Protein AF-G2E8F0-F1 (afdb_monomer)

Mean predicted aligned error: 9.54 Å

Sequence (64 aa):
MAQGIPCPLCASASRVLETRMANDVVLRRRRECTVCRFRFSTLERIISPARFRVDWDPLAQKAS

Nearest PDB structures (foldseek):
  4nnd-assembly3_D  TM=6.895E-01  e=3.425E-01  Homo sapiens
  4gfu-assembly1_A  TM=6.908E-01  e=3.425E-01  Homo sapiens
  8qzv-assembly1_A  TM=8.110E-01  e=1.051E+00  Trichomonas vaginalis
  3d5v-assembly1_A  TM=6.317E-01  e=9.296E+00  Danio rerio

Solvent-accessible surface area (backbone atoms only — not comparable to full-atom values): 4247 Å² total; per-residue (Å²): 131,86,92,55,70,54,29,93,87,76,65,42,61,39,44,79,76,46,78,46,74,76,50,101,48,31,40,36,34,36,31,32,24,78,80,82,61,54,71,50,74,48,81,47,70,66,79,74,68,97,74,76,81,70,87,78,59,84,70,72,80,73,78,127

Radius of gyration: 17.31 Å; Cα contacts (8 Å, |Δi|>4): 87; chains: 1; bounding box: 28×18×50 Å

Organism: NCBI:txid765913

Foldseek 3Di:
DDPADADPPPRAGKDFPDWDAPDPFKIKTWIAGPPPRDIDIDIDGHDDPPDPPPVPDPVVVPDD

Secondary structure (DSSP, 8-state):
----PPPTTT---EEEEEEEEEETTEEEEEEEETTT--EEEEEEE----TT------TTGGG--

Structure (mmCIF, N/CA/C/O backbone):
data_AF-G2E8F0-F1
#
_entry.id   AF-G2E8F0-F1
#
loop_
_atom_site.group_PDB
_atom_site.id
_atom_site.type_symbol
_atom_site.label_atom_id
_atom_site.label_alt_id
_atom_site.label_comp_id
_atom_site.label_asym_id
_atom_site.label_entity_id
_atom_site.label_seq_id
_atom_site.pdbx_PDB_ins_code
_atom_site.Cartn_x
_atom_site.Cartn_y
_atom_site.Cartn_z
_atom_site.occupancy
_atom_site.B_iso_or_equiv
_atom_site.auth_seq_id
_atom_site.auth_comp_id
_atom_site.auth_asym_id
_atom_site.auth_atom_id
_atom_site.pdbx_PDB_model_num
ATOM 1 N N . MET A 1 1 ? -12.397 -6.804 -4.273 1.00 41.31 1 MET A N 1
ATOM 2 C CA . MET A 1 1 ? -11.978 -6.903 -2.856 1.00 41.31 1 MET A CA 1
ATOM 3 C C . MET A 1 1 ? -10.757 -6.016 -2.662 1.00 41.31 1 MET A C 1
ATOM 5 O O . MET A 1 1 ? -9.886 -6.027 -3.523 1.00 41.31 1 MET A O 1
ATOM 9 N N . ALA A 1 2 ? -10.746 -5.155 -1.642 1.00 45.59 2 ALA A N 1
ATOM 10 C CA . ALA A 1 2 ? -9.762 -4.080 -1.510 1.00 45.59 2 ALA A CA 1
ATOM 11 C C . ALA A 1 2 ? -8.352 -4.633 -1.240 1.00 45.59 2 ALA A C 1
ATOM 13 O O . ALA A 1 2 ? -8.042 -5.034 -0.123 1.00 45.59 2 ALA A O 1
ATOM 14 N N . GLN A 1 3 ? -7.494 -4.630 -2.262 1.00 54.56 3 GLN A N 1
ATOM 15 C CA . GLN A 1 3 ? -6.071 -4.951 -2.132 1.00 54.56 3 GLN A CA 1
ATOM 16 C C .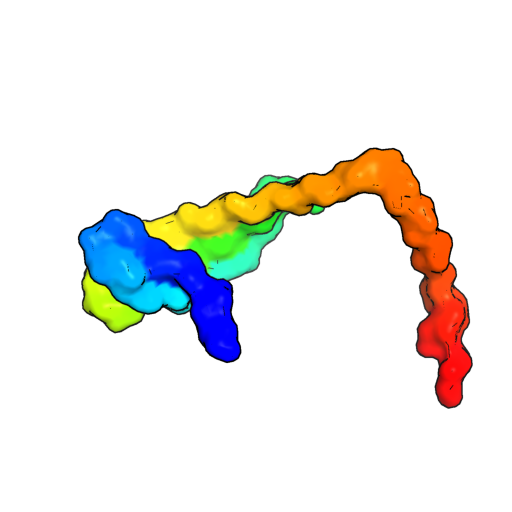 GLN A 1 3 ? -5.346 -3.749 -1.501 1.00 54.56 3 GLN A C 1
ATOM 18 O O . GLN A 1 3 ? -4.696 -2.950 -2.172 1.00 54.56 3 GLN A O 1
ATOM 23 N N . GLY A 1 4 ? -5.566 -3.543 -0.203 1.00 73.44 4 GLY A N 1
ATOM 24 C CA . GLY A 1 4 ? -4.954 -2.479 0.587 1.00 73.44 4 GLY A CA 1
ATOM 25 C C . GLY A 1 4 ? -3.898 -3.039 1.534 1.00 73.44 4 GLY A C 1
ATOM 26 O O . GLY A 1 4 ? -4.098 -4.086 2.137 1.00 73.44 4 GLY A O 1
ATOM 27 N N . ILE A 1 5 ? -2.781 -2.328 1.699 1.00 91.00 5 ILE A N 1
ATOM 28 C CA . ILE A 1 5 ? -1.763 -2.681 2.694 1.00 91.00 5 ILE A CA 1
ATOM 29 C C . ILE A 1 5 ? -2.336 -2.413 4.098 1.00 91.00 5 ILE A C 1
ATOM 31 O O . ILE A 1 5 ? -2.787 -1.286 4.343 1.00 91.00 5 ILE A O 1
ATOM 35 N N . PRO A 1 6 ? -2.355 -3.405 5.008 1.00 93.19 6 PRO A N 1
ATOM 36 C CA . PRO A 1 6 ? -2.890 -3.236 6.356 1.00 93.19 6 PRO A CA 1
ATOM 37 C C . PRO A 1 6 ? -2.016 -2.300 7.200 1.00 93.19 6 PRO A C 1
ATOM 39 O O . PRO A 1 6 ? -0.840 -2.073 6.913 1.00 93.19 6 PRO A O 1
ATOM 42 N N . CYS A 1 7 ? -2.604 -1.719 8.244 1.00 95.12 7 CYS A N 1
ATOM 43 C CA . CYS A 1 7 ? -1.889 -0.862 9.181 1.00 95.12 7 CYS A CA 1
ATOM 44 C C . CYS A 1 7 ? -0.816 -1.665 9.939 1.00 95.12 7 CYS A C 1
ATOM 46 O O . CYS A 1 7 ? -1.150 -2.695 10.522 1.00 95.12 7 CYS A O 1
ATOM 48 N N . PRO A 1 8 ? 0.434 -1.175 10.029 1.00 95.25 8 PRO A N 1
ATOM 49 C CA . PRO A 1 8 ? 1.505 -1.887 10.730 1.00 95.25 8 PRO A CA 1
ATOM 50 C C . PRO A 1 8 ? 1.331 -1.929 12.256 1.00 95.25 8 PRO A C 1
ATOM 52 O O . PRO A 1 8 ? 2.012 -2.706 12.912 1.00 95.25 8 PRO A O 1
ATOM 55 N N . LEU A 1 9 ? 0.445 -1.104 12.829 1.00 96.25 9 LEU A N 1
ATOM 56 C CA . LEU A 1 9 ? 0.216 -1.065 14.277 1.00 96.25 9 LEU A CA 1
ATOM 57 C C . LEU A 1 9 ? -0.951 -1.946 14.734 1.00 96.25 9 LEU A C 1
ATOM 59 O O . LEU A 1 9 ? -0.871 -2.556 15.790 1.00 96.25 9 LEU A O 1
ATOM 63 N N . CYS A 1 10 ? -2.048 -1.988 13.973 1.00 95.00 10 CYS A N 1
ATOM 64 C CA . CYS A 1 10 ? -3.284 -2.659 14.401 1.00 95.00 10 CYS A CA 1
ATOM 65 C C . CYS A 1 10 ? -3.888 -3.603 13.352 1.00 95.00 10 CYS A C 1
ATOM 67 O O . CYS A 1 10 ? -5.036 -4.015 13.499 1.00 95.00 10 CYS A O 1
ATOM 69 N N . ALA A 1 11 ? -3.171 -3.879 12.256 1.00 94.12 11 ALA A N 1
ATOM 70 C CA . ALA A 1 11 ? -3.585 -4.748 11.146 1.00 94.12 11 ALA A CA 1
ATOM 71 C C . ALA A 1 11 ? -4.908 -4.372 10.439 1.00 94.12 11 ALA A C 1
ATOM 73 O O . ALA A 1 11 ? -5.347 -5.060 9.522 1.00 94.12 11 ALA A O 1
ATOM 74 N N . SER A 1 12 ? -5.530 -3.252 10.814 1.00 95.12 12 SER A N 1
ATOM 75 C CA . SER A 1 12 ? -6.770 -2.765 10.208 1.00 95.12 12 SER A CA 1
ATOM 76 C C . SER A 1 12 ? -6.536 -2.181 8.812 1.00 95.12 12 SER A C 1
ATOM 78 O O . SER A 1 12 ? -5.405 -1.888 8.417 1.00 95.12 12 SER A O 1
ATOM 80 N N . ALA A 1 13 ? -7.617 -1.949 8.067 1.00 94.25 13 ALA A N 1
ATOM 81 C CA . ALA A 1 13 ? -7.545 -1.355 6.737 1.00 94.25 13 ALA A CA 1
ATOM 82 C C . ALA A 1 13 ? -6.890 0.044 6.740 1.00 94.25 13 ALA A C 1
ATOM 84 O O . ALA A 1 13 ? -6.968 0.815 7.705 1.00 94.25 13 ALA A O 1
ATOM 85 N N . SER A 1 14 ? -6.244 0.385 5.623 1.00 94.94 14 SER A N 1
ATOM 86 C CA . SER A 1 14 ? -5.690 1.716 5.375 1.00 94.94 14 SER A CA 1
ATOM 87 C C . SER A 1 14 ? -6.236 2.305 4.079 1.00 94.94 14 SER A C 1
ATOM 89 O O . SER A 1 14 ? -6.548 1.582 3.132 1.00 94.94 14 SER A O 1
ATOM 91 N N . ARG A 1 15 ? -6.326 3.635 4.032 1.00 93.94 15 ARG A N 1
ATOM 92 C CA . ARG A 1 15 ? -6.667 4.398 2.826 1.00 93.94 15 ARG A CA 1
ATOM 93 C C . ARG A 1 15 ? -5.453 5.160 2.316 1.00 93.94 15 ARG A C 1
ATOM 95 O O . ARG A 1 15 ? -4.628 5.613 3.109 1.00 93.94 15 ARG A O 1
ATOM 102 N N . VAL A 1 16 ? -5.353 5.326 1.001 1.00 95.19 16 VAL A N 1
ATOM 103 C CA . VAL A 1 16 ? -4.323 6.170 0.382 1.00 95.19 16 VAL A CA 1
ATOM 104 C C . VAL A 1 16 ? -4.742 7.629 0.541 1.00 95.19 16 VAL A C 1
ATOM 106 O O . VAL A 1 16 ? -5.847 8.000 0.164 1.00 95.19 16 VAL A O 1
ATOM 109 N N . LEU A 1 17 ? -3.871 8.442 1.131 1.00 95.12 17 LEU A N 1
ATOM 110 C CA . LEU A 1 17 ? -4.042 9.892 1.209 1.00 95.12 17 LEU A CA 1
ATOM 111 C C . LEU A 1 17 ? -3.417 10.586 0.004 1.00 95.12 17 LEU A C 1
ATOM 113 O O . LEU A 1 17 ? -3.922 11.596 -0.463 1.00 95.12 17 LEU A O 1
ATOM 117 N N . GLU A 1 18 ? -2.285 10.065 -0.461 1.00 94.44 18 GLU A N 1
ATOM 118 C CA . GLU A 1 18 ? -1.488 10.719 -1.483 1.00 94.44 18 GLU A CA 1
ATOM 119 C C . GLU A 1 18 ? -0.599 9.709 -2.204 1.00 94.44 18 GLU A C 1
ATOM 121 O O . GLU A 1 18 ? -0.053 8.794 -1.584 1.00 94.44 18 GLU A O 1
ATOM 126 N N . THR A 1 19 ? -0.435 9.904 -3.510 1.00 94.31 19 THR A N 1
ATOM 127 C CA . THR A 1 19 ? 0.476 9.133 -4.357 1.00 94.31 19 THR A CA 1
ATOM 128 C C . THR A 1 19 ? 1.407 10.102 -5.070 1.00 94.31 19 THR A C 1
ATOM 130 O O . THR A 1 19 ? 0.939 11.047 -5.696 1.00 94.31 19 THR A O 1
ATOM 133 N N . ARG A 1 20 ? 2.718 9.876 -4.972 1.00 93.38 20 ARG A N 1
ATOM 134 C CA . ARG A 1 20 ? 3.742 10.670 -5.660 1.00 93.38 20 ARG A CA 1
ATOM 135 C C . ARG A 1 20 ? 4.801 9.742 -6.244 1.00 93.38 20 ARG A C 1
ATOM 137 O O . ARG A 1 20 ? 5.153 8.744 -5.613 1.00 93.38 20 ARG A O 1
ATOM 144 N N . MET A 1 21 ? 5.338 10.075 -7.412 1.00 90.38 21 MET A N 1
ATOM 145 C CA . MET A 1 21 ? 6.572 9.444 -7.883 1.00 90.38 21 MET A CA 1
ATOM 146 C C . MET A 1 21 ? 7.748 9.987 -7.073 1.00 90.38 21 MET A C 1
ATOM 148 O O . MET A 1 21 ? 7.869 11.194 -6.880 1.00 90.38 21 MET A O 1
ATOM 152 N N . ALA A 1 22 ? 8.575 9.086 -6.548 1.00 87.25 22 ALA A N 1
ATOM 153 C CA . ALA A 1 22 ? 9.827 9.445 -5.888 1.00 87.25 22 ALA A CA 1
ATOM 154 C C . ALA A 1 22 ? 10.987 9.497 -6.897 1.00 87.25 22 ALA A C 1
ATOM 156 O O . ALA A 1 22 ? 11.906 10.290 -6.729 1.00 87.25 22 ALA A O 1
ATOM 157 N N . ASN A 1 23 ? 10.928 8.656 -7.932 1.00 86.88 23 ASN A N 1
ATOM 158 C CA . ASN A 1 23 ? 11.766 8.673 -9.132 1.00 86.88 23 ASN A CA 1
ATOM 159 C C . ASN A 1 23 ? 11.021 7.922 -10.260 1.00 86.88 23 ASN A C 1
ATOM 161 O O . ASN A 1 23 ? 9.914 7.429 -10.026 1.00 86.88 23 ASN A O 1
ATOM 165 N N . ASP A 1 24 ? 11.626 7.783 -11.442 1.00 83.56 24 ASP A N 1
ATOM 166 C CA . ASP A 1 24 ? 11.000 7.146 -12.618 1.00 83.56 24 ASP A CA 1
ATOM 167 C C . ASP A 1 24 ? 10.577 5.681 -12.404 1.00 83.56 24 ASP A C 1
ATOM 169 O O . ASP A 1 24 ? 9.774 5.137 -13.159 1.00 83.56 24 ASP A O 1
ATOM 173 N N . VAL A 1 25 ? 11.104 5.023 -11.367 1.00 87.31 25 VAL A N 1
ATOM 174 C CA . VAL A 1 25 ? 10.876 3.599 -11.085 1.00 87.31 25 VAL A CA 1
ATOM 175 C C . VAL A 1 25 ? 10.316 3.331 -9.688 1.00 87.31 25 VAL A C 1
ATOM 177 O O . VAL A 1 25 ? 10.151 2.173 -9.312 1.00 87.31 25 VAL A O 1
ATOM 180 N N . VAL A 1 26 ? 10.023 4.360 -8.890 1.00 91.25 26 VAL A N 1
ATOM 181 C CA . VAL A 1 26 ? 9.565 4.226 -7.500 1.00 91.25 26 VAL A CA 1
ATOM 182 C C . VAL A 1 26 ? 8.364 5.120 -7.260 1.00 91.25 26 VAL A C 1
ATOM 184 O O . VAL A 1 26 ? 8.426 6.348 -7.346 1.00 91.25 26 VAL A O 1
ATOM 187 N N . LEU A 1 27 ? 7.280 4.483 -6.839 1.00 92.94 27 LEU A N 1
ATOM 188 C CA . LEU A 1 27 ? 6.049 5.124 -6.435 1.00 92.94 27 LEU A CA 1
ATOM 189 C C . LEU A 1 27 ? 5.940 5.129 -4.911 1.00 92.94 27 LEU A C 1
ATOM 191 O O . LEU A 1 2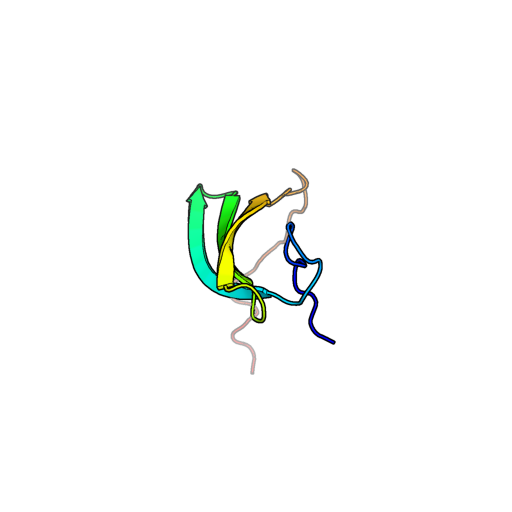7 ? 5.966 4.081 -4.264 1.00 92.94 27 LEU A O 1
ATOM 195 N N . ARG A 1 28 ? 5.779 6.314 -4.324 1.00 94.56 28 ARG A N 1
ATOM 196 C CA . ARG A 1 28 ? 5.537 6.487 -2.892 1.00 94.56 28 ARG A CA 1
ATOM 197 C C . ARG A 1 28 ? 4.066 6.792 -2.648 1.00 94.56 28 ARG A C 1
ATOM 199 O O . ARG A 1 28 ? 3.527 7.765 -3.172 1.00 94.56 28 ARG A O 1
ATOM 206 N N . ARG A 1 29 ? 3.422 6.002 -1.790 1.00 95.75 29 ARG A N 1
ATOM 207 C CA . ARG A 1 29 ? 2.034 6.222 -1.364 1.00 95.75 29 ARG A CA 1
ATOM 208 C C . ARG A 1 29 ? 1.966 6.499 0.127 1.00 95.75 29 ARG A C 1
ATOM 210 O O . ARG A 1 29 ? 2.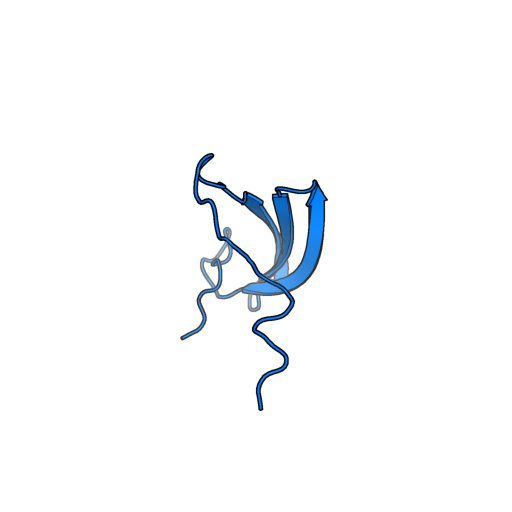384 5.668 0.927 1.00 95.75 29 ARG A O 1
ATOM 217 N N . ARG A 1 30 ? 1.423 7.651 0.516 1.00 96.31 30 ARG A N 1
ATOM 218 C CA . ARG A 1 30 ? 1.118 7.980 1.913 1.00 96.31 30 AR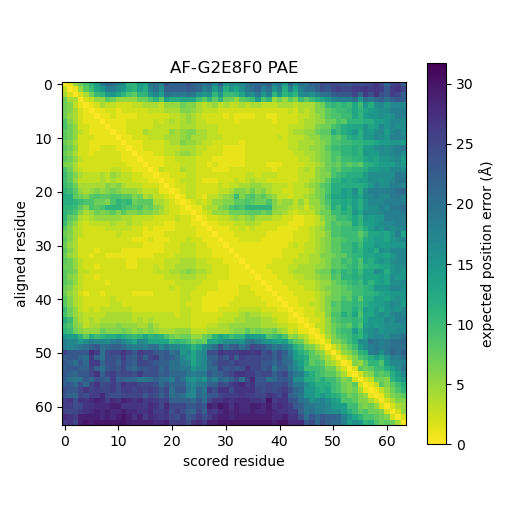G A CA 1
ATOM 219 C C . ARG A 1 30 ? -0.257 7.422 2.256 1.00 96.31 30 ARG A C 1
ATOM 221 O O . ARG A 1 30 ? -1.224 7.657 1.536 1.00 96.31 30 ARG A O 1
ATOM 228 N N . ARG A 1 31 ? -0.342 6.682 3.354 1.00 96.38 31 ARG A N 1
ATOM 229 C CA . ARG A 1 31 ? -1.530 5.963 3.813 1.00 96.38 31 ARG A CA 1
ATOM 230 C C . ARG A 1 31 ? -1.902 6.386 5.229 1.00 96.38 31 ARG A C 1
ATOM 232 O O . ARG A 1 31 ? -1.038 6.781 6.009 1.00 96.38 31 ARG A O 1
ATOM 239 N N . GLU A 1 32 ? -3.184 6.283 5.556 1.00 96.56 32 GLU A N 1
ATOM 240 C CA . GLU A 1 32 ? -3.731 6.496 6.900 1.00 96.56 32 GLU A CA 1
ATOM 241 C C . GLU A 1 32 ? -4.623 5.314 7.282 1.00 96.56 32 GLU A C 1
ATOM 243 O O . GLU A 1 32 ? -5.460 4.882 6.486 1.00 96.56 32 GLU A O 1
ATOM 248 N N . CYS A 1 33 ? -4.444 4.781 8.491 1.00 96.62 33 CYS A N 1
ATOM 249 C CA . CYS A 1 33 ? -5.332 3.756 9.026 1.00 96.62 33 CYS A CA 1
ATOM 250 C C . CYS A 1 33 ? -6.736 4.325 9.253 1.00 96.62 33 CYS A C 1
ATOM 252 O O . CYS A 1 33 ? -6.892 5.404 9.828 1.00 96.62 33 CYS A O 1
ATOM 254 N N . THR A 1 34 ? -7.762 3.579 8.849 1.00 95.06 34 THR A N 1
ATOM 255 C CA . THR A 1 34 ? -9.161 3.988 9.039 1.00 95.06 34 THR A CA 1
ATOM 256 C C . THR A 1 34 ? -9.633 3.861 10.489 1.00 95.06 34 THR A C 1
ATOM 258 O O . THR A 1 34 ? -10.641 4.467 10.836 1.00 95.06 34 THR A O 1
ATOM 261 N N . VAL A 1 35 ? -8.897 3.124 11.330 1.00 96.44 35 VAL A N 1
ATOM 262 C CA . VAL A 1 35 ? -9.223 2.875 12.744 1.00 96.44 35 VAL A CA 1
ATOM 263 C C . VAL A 1 35 ? -8.358 3.737 13.666 1.00 96.44 35 VAL A C 1
ATOM 265 O O . VAL A 1 35 ? -8.861 4.656 14.301 1.00 96.44 35 VAL A O 1
ATOM 268 N N . CYS A 1 36 ? -7.041 3.505 13.705 1.00 96.44 36 CYS A N 1
ATOM 269 C CA . CYS A 1 36 ? -6.146 4.184 14.653 1.00 96.44 36 CYS A CA 1
ATOM 270 C C . CYS A 1 36 ? -5.573 5.518 14.145 1.00 96.44 36 CYS A C 1
ATOM 272 O O . CYS A 1 36 ? -4.777 6.142 14.837 1.00 96.44 36 CYS A O 1
ATOM 274 N N . ARG A 1 37 ? -5.918 5.941 12.917 1.00 96.19 37 ARG A N 1
ATOM 275 C CA . ARG A 1 37 ? -5.414 7.168 12.259 1.00 96.19 37 ARG A CA 1
ATOM 276 C C . ARG A 1 37 ? -3.893 7.256 12.094 1.00 96.19 37 ARG A C 1
ATOM 278 O O . ARG A 1 37 ? -3.383 8.290 11.666 1.00 96.19 37 ARG A O 1
ATOM 285 N N . PHE A 1 38 ? -3.165 6.168 12.344 1.00 96.81 38 PHE A N 1
ATOM 286 C CA . PHE A 1 38 ? -1.727 6.112 12.113 1.00 96.81 38 PHE A CA 1
ATOM 287 C C . PHE A 1 38 ? -1.397 6.313 10.634 1.00 96.81 38 PHE A C 1
ATOM 289 O O . PHE A 1 38 ? -2.016 5.704 9.753 1.00 96.81 38 PHE A O 1
ATOM 296 N N . ARG A 1 39 ? -0.403 7.162 10.367 1.00 96.19 39 ARG A N 1
ATOM 297 C CA . ARG A 1 39 ? 0.024 7.522 9.016 1.00 96.19 39 ARG A CA 1
ATOM 298 C C . ARG A 1 39 ? 1.353 6.869 8.690 1.00 96.19 39 ARG A C 1
ATOM 300 O O . ARG A 1 39 ? 2.302 6.976 9.456 1.00 96.19 39 ARG A O 1
ATOM 307 N N . PHE A 1 40 ? 1.430 6.247 7.523 1.00 96.38 40 PHE A N 1
ATOM 308 C CA . PHE A 1 40 ? 2.632 5.562 7.054 1.00 96.38 40 PHE A CA 1
ATOM 309 C C . PHE A 1 40 ? 2.812 5.739 5.545 1.00 96.38 40 PHE A C 1
ATOM 311 O O . PHE A 1 40 ? 1.934 6.259 4.861 1.00 96.38 40 PHE A O 1
ATOM 318 N N . SER A 1 41 ? 3.979 5.375 5.015 1.00 95.12 41 SER A N 1
ATOM 319 C CA . SER A 1 41 ? 4.263 5.410 3.576 1.00 95.12 41 SER A CA 1
ATOM 320 C C . SER A 1 41 ? 4.598 4.013 3.075 1.00 95.12 41 SER A C 1
ATOM 322 O O . SER A 1 41 ? 5.274 3.265 3.773 1.00 95.12 41 SER A O 1
ATOM 324 N N . THR A 1 42 ? 4.168 3.681 1.863 1.00 94.56 42 THR A N 1
ATOM 325 C CA . THR A 1 42 ? 4.593 2.474 1.149 1.00 94.56 42 THR A CA 1
ATOM 326 C C . THR A 1 42 ? 5.387 2.887 -0.081 1.00 94.56 42 THR A C 1
ATOM 328 O O . THR A 1 42 ? 5.041 3.873 -0.737 1.00 94.56 42 THR A O 1
ATOM 331 N N . LEU A 1 43 ? 6.466 2.161 -0.361 1.00 93.88 43 LEU A N 1
ATOM 332 C CA . LEU A 1 43 ? 7.278 2.334 -1.559 1.00 93.88 43 LEU A CA 1
ATOM 333 C C . LEU A 1 43 ? 7.061 1.120 -2.447 1.00 93.88 43 LEU A C 1
ATOM 335 O O . LEU A 1 43 ? 7.264 -0.011 -2.016 1.00 93.88 43 LEU A O 1
ATOM 339 N N . GLU A 1 44 ? 6.640 1.366 -3.674 1.00 90.50 44 GLU A N 1
ATOM 340 C CA . GLU A 1 44 ? 6.480 0.343 -4.694 1.00 90.50 44 GLU A CA 1
ATOM 341 C C . GLU A 1 44 ? 7.495 0.622 -5.790 1.00 90.50 44 GLU A C 1
ATOM 343 O O . GLU A 1 44 ? 7.585 1.744 -6.289 1.00 90.50 44 GLU A O 1
ATOM 348 N N . ARG A 1 45 ? 8.296 -0.385 -6.128 1.00 90.31 45 ARG A N 1
ATOM 349 C CA . ARG A 1 45 ? 9.336 -0.272 -7.144 1.00 90.31 45 ARG A CA 1
ATOM 350 C C .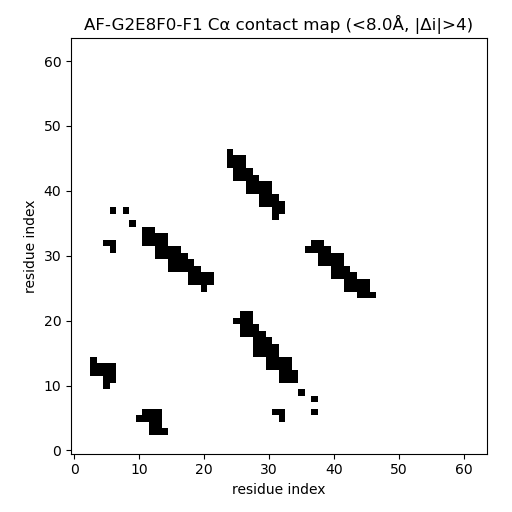 ARG A 1 45 ? 8.884 -1.002 -8.396 1.00 90.31 45 ARG A C 1
ATOM 35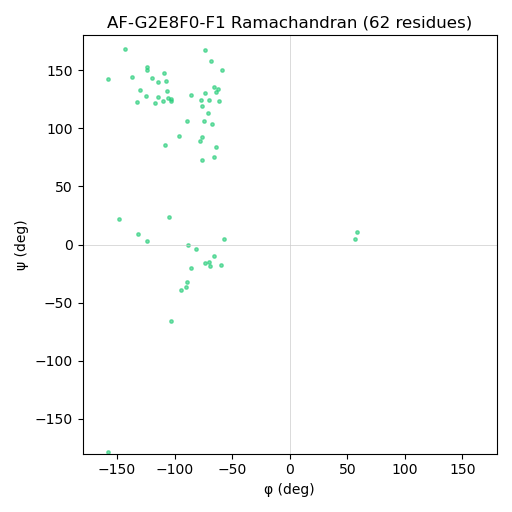2 O O . ARG A 1 45 ? 8.551 -2.182 -8.334 1.00 90.31 45 ARG A O 1
ATOM 359 N N . ILE A 1 46 ? 8.895 -0.302 -9.520 1.00 86.00 46 ILE A N 1
ATOM 360 C CA . ILE A 1 46 ? 8.667 -0.889 -10.833 1.00 86.00 46 ILE A CA 1
ATOM 361 C C . ILE A 1 46 ? 9.901 -1.721 -11.164 1.00 86.00 46 ILE A C 1
ATOM 363 O O . ILE A 1 46 ? 11.004 -1.198 -11.331 1.00 86.00 46 ILE A O 1
ATOM 367 N N . ILE A 1 47 ? 9.712 -3.034 -11.230 1.00 83.50 47 ILE A N 1
ATOM 368 C CA . ILE A 1 47 ? 10.725 -3.961 -11.718 1.00 83.50 47 ILE A CA 1
ATOM 369 C C . ILE A 1 47 ? 10.396 -4.196 -13.186 1.00 83.50 47 ILE A C 1
ATOM 371 O O . ILE A 1 47 ? 9.552 -5.027 -13.515 1.00 83.50 47 ILE A O 1
ATOM 375 N N . SER A 1 48 ? 11.024 -3.413 -14.065 1.00 74.00 48 SER A N 1
ATOM 376 C CA . SER A 1 48 ? 10.947 -3.675 -15.500 1.00 74.00 48 SER A CA 1
ATOM 377 C C . SER A 1 48 ? 11.859 -4.861 -15.818 1.00 74.00 48 SER A C 1
ATOM 379 O O . SER A 1 48 ? 13.067 -4.771 -15.564 1.00 74.00 48 SER A O 1
ATOM 381 N N . PRO A 1 49 ? 11.341 -5.984 -16.346 1.00 67.38 49 PRO A N 1
ATOM 382 C CA . PRO A 1 49 ? 12.214 -6.977 -16.941 1.00 67.38 49 PRO A CA 1
ATOM 383 C C . PRO A 1 49 ? 12.916 -6.293 -18.115 1.00 67.38 49 PRO A C 1
ATOM 385 O O . PRO A 1 49 ? 12.256 -5.780 -19.015 1.00 67.38 49 PRO A O 1
ATOM 388 N N . ALA A 1 50 ? 14.249 -6.288 -18.117 1.00 64.12 50 ALA A N 1
ATOM 389 C CA . ALA A 1 50 ? 15.100 -5.541 -19.052 1.00 64.12 50 ALA A CA 1
ATOM 390 C C . ALA A 1 50 ? 14.880 -5.836 -20.560 1.00 64.12 50 ALA A C 1
ATOM 392 O O . ALA A 1 50 ? 15.651 -5.361 -21.390 1.00 64.12 50 ALA A O 1
ATOM 393 N N . ARG A 1 51 ? 13.885 -6.651 -20.941 1.00 53.78 51 ARG A N 1
ATOM 394 C CA . ARG A 1 51 ? 13.661 -7.149 -22.304 1.00 53.78 51 ARG A CA 1
ATOM 395 C C . ARG A 1 51 ? 12.205 -7.404 -22.702 1.00 53.78 51 ARG A C 1
ATOM 397 O O . ARG A 1 51 ? 11.994 -8.136 -23.665 1.00 53.78 51 ARG A O 1
ATOM 404 N N . PHE A 1 52 ? 11.195 -6.812 -22.064 1.00 56.25 52 PHE A N 1
ATOM 405 C CA . PHE A 1 52 ? 9.903 -6.753 -22.761 1.00 56.25 52 PHE A CA 1
ATOM 406 C C . PHE A 1 52 ? 9.969 -5.625 -23.795 1.00 56.25 52 PHE A C 1
ATOM 408 O O . PHE A 1 52 ? 9.677 -4.470 -23.497 1.00 56.25 52 PHE A O 1
ATOM 415 N N . ARG A 1 53 ? 10.416 -5.964 -25.014 1.00 56.59 53 ARG A N 1
ATO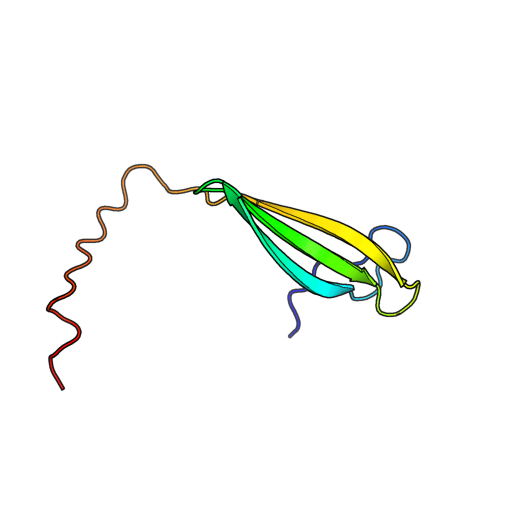M 416 C CA . ARG A 1 53 ? 10.120 -5.180 -26.217 1.00 56.59 53 ARG A CA 1
ATOM 417 C C . ARG A 1 53 ? 8.603 -5.266 -26.390 1.00 56.59 53 ARG A C 1
ATOM 419 O O . ARG A 1 53 ? 8.088 -6.181 -27.017 1.00 56.59 53 ARG A O 1
ATOM 426 N N . VAL A 1 54 ? 7.877 -4.397 -25.695 1.00 61.28 54 VAL A N 1
ATOM 427 C CA . VAL A 1 54 ? 6.515 -4.087 -26.099 1.00 61.28 54 VAL A CA 1
ATOM 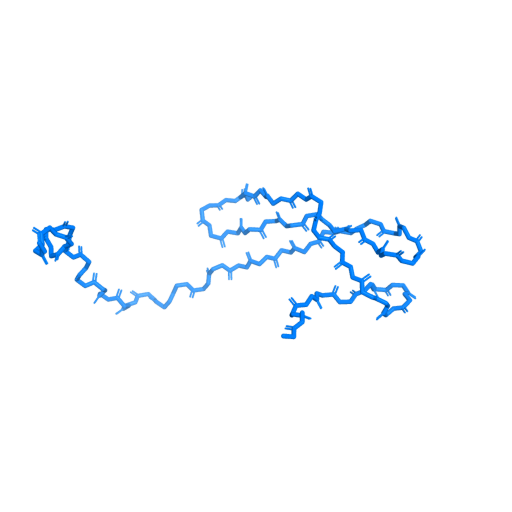428 C C . VAL A 1 54 ? 6.696 -3.198 -27.317 1.00 61.28 54 VAL A C 1
ATOM 430 O O . VAL A 1 54 ? 7.158 -2.067 -27.187 1.00 61.28 54 VAL A O 1
ATOM 433 N N . ASP A 1 55 ? 6.436 -3.731 -28.509 1.00 59.69 55 ASP A N 1
ATOM 434 C CA . ASP A 1 55 ? 6.216 -2.902 -29.692 1.00 59.69 55 ASP A CA 1
ATOM 435 C C . ASP A 1 55 ? 4.913 -2.128 -29.438 1.00 59.69 55 ASP A C 1
ATOM 437 O O . ASP A 1 55 ? 3.821 -2.499 -29.859 1.00 59.69 55 ASP A O 1
ATOM 441 N N . TRP A 1 56 ? 5.016 -1.110 -28.585 1.00 62.59 56 TRP A N 1
ATOM 442 C CA . TRP A 1 56 ? 3.948 -0.180 -28.284 1.00 62.59 56 TRP A CA 1
ATOM 443 C C . TRP A 1 56 ? 3.860 0.771 -29.470 1.00 62.59 56 TRP A C 1
ATOM 445 O O . TRP A 1 56 ? 4.599 1.753 -29.539 1.00 62.59 56 TRP A O 1
ATOM 455 N N . ASP A 1 57 ? 2.998 0.431 -30.426 1.00 64.69 57 ASP A N 1
ATOM 456 C CA . ASP A 1 57 ? 2.727 1.262 -31.591 1.00 64.69 57 ASP A CA 1
ATOM 457 C C . ASP A 1 57 ? 1.580 2.244 -31.276 1.00 64.69 57 ASP A C 1
ATOM 459 O O . ASP A 1 57 ? 0.416 1.834 -31.186 1.00 64.69 57 ASP A O 1
ATOM 463 N N . PRO A 1 58 ? 1.864 3.548 -31.087 1.00 59.59 58 PRO A N 1
ATOM 464 C CA . PRO A 1 58 ? 0.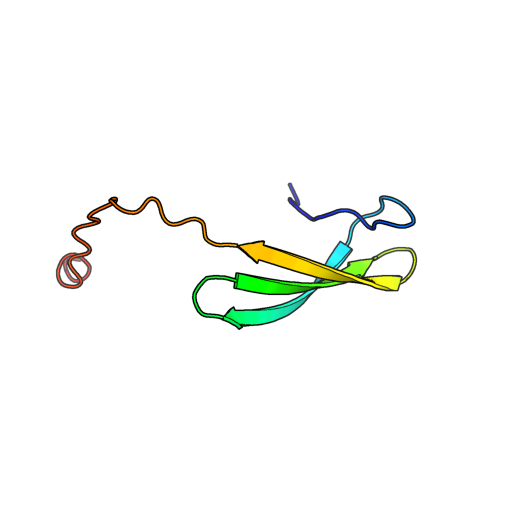838 4.545 -30.787 1.00 59.59 58 PRO A CA 1
ATOM 465 C C . PRO A 1 58 ? -0.159 4.760 -31.942 1.00 59.59 58 PRO A C 1
ATOM 467 O O . PRO A 1 58 ? -1.177 5.424 -31.740 1.00 59.59 58 PRO A O 1
ATOM 470 N N . LEU A 1 59 ? 0.087 4.206 -33.138 1.00 63.75 59 LEU A N 1
ATOM 471 C CA . LEU A 1 59 ? -0.824 4.302 -34.284 1.00 63.75 59 LEU A CA 1
ATOM 472 C C . LEU A 1 59 ? -1.921 3.223 -34.290 1.00 63.75 59 LEU A C 1
ATOM 474 O O . LEU A 1 59 ? -2.975 3.441 -34.887 1.00 63.75 59 LEU A O 1
ATOM 478 N N . ALA A 1 60 ? -1.741 2.108 -33.573 1.00 61.12 60 ALA A N 1
ATOM 479 C CA . ALA A 1 60 ? -2.735 1.031 -33.505 1.00 61.12 60 ALA A CA 1
ATOM 480 C C . ALA A 1 60 ? -4.011 1.416 -32.725 1.00 61.12 60 ALA A C 1
ATOM 482 O O . ALA A 1 60 ? -5.056 0.792 -32.890 1.00 61.12 60 ALA A O 1
ATOM 483 N N . GLN A 1 61 ? -3.964 2.469 -31.899 1.00 61.47 61 GLN A N 1
ATOM 484 C CA . GLN A 1 61 ? -5.111 2.933 -31.103 1.00 61.47 61 GLN A CA 1
ATOM 485 C C . GLN A 1 61 ? -6.117 3.810 -31.872 1.00 61.47 61 GLN A C 1
ATOM 487 O O . GLN A 1 61 ? -7.142 4.181 -31.306 1.00 61.47 61 GLN A O 1
ATOM 492 N N . LYS A 1 62 ? -5.860 4.146 -33.144 1.00 54.75 62 LYS A N 1
ATOM 493 C CA . LYS A 1 62 ? -6.742 4.993 -33.974 1.00 54.75 62 LYS A CA 1
ATOM 494 C C . LYS A 1 62 ? -7.561 4.230 -35.026 1.00 54.75 62 LYS A C 1
ATOM 496 O O . LYS A 1 62 ? -7.983 4.825 -36.012 1.00 54.75 62 LYS A O 1
ATOM 501 N N . ALA A 1 63 ? -7.803 2.939 -34.826 1.00 55.47 63 ALA A N 1
ATOM 502 C CA . ALA A 1 63 ? -8.740 2.176 -35.646 1.00 55.47 63 ALA A CA 1
ATOM 503 C C . ALA A 1 63 ? -10.009 1.852 -34.840 1.00 55.47 63 ALA A C 1
ATOM 505 O O . ALA A 1 63 ? -10.102 0.798 -34.216 1.00 55.47 63 ALA A O 1
ATOM 506 N N . SER A 1 64 ? -10.967 2.783 -34.839 1.00 53.31 64 SER A N 1
ATOM 507 C CA . SER A 1 64 ? -12.392 2.521 -34.604 1.00 53.31 64 SER A CA 1
ATOM 508 C C . SER A 1 64 ? -13.243 3.583 -35.280 1.00 53.31 64 SER A C 1
ATOM 510 O O . SER A 1 64 ? -12.763 4.730 -35.409 1.00 53.31 64 SER A O 1
#

InterPro domains:
  IPR055173 Transcriptional repressor NrdR-like, N-terminal domain [PF22811] (7-44)

pLDDT: mean 82.16, std 16.84, range [41.31, 96.81]